Protein AF-A0AAP5J9I4-F1 (afdb_monomer_lite)

Foldseek 3Di:
DDCQWDDDPNDIDGPDPPPCPPVCPVVVVVVVVVVVVVVVVCCVPPVVVVVVCVVCVVVCVDPCNVCPLVDQVNWDQDPVQRWIAGPQQKIKGWDDWDWDDDPPDIDIDTDIDIDRRPDPDPPPDD

Radius of gyration: 34.11 Å; chains: 1; bounding box: 78×60×81 Å

Sequence (126 aa):
MTLDCLFIDGTKIEANANKYSFVWKKTTEKFSAKLQEQIQVYFQEEITPLLIKYAMFDKKQKRGYKQSAKNLANWHYNDKEDSYIHPDGWCYRFHHIKYQHRQTFNRKSRFTTLMNLNQPLKRDCI

Structure (mmCIF, N/CA/C/O backbone):
data_AF-A0AAP5J9I4-F1
#
_entry.id   AF-A0AAP5J9I4-F1
#
loop_
_atom_site.group_PDB
_atom_site.id
_atom_site.type_symbol
_atom_site.label_atom_id
_atom_site.label_alt_id
_atom_site.label_comp_id
_atom_site.label_asym_id
_atom_site.label_entity_id
_atom_site.label_seq_id
_atom_site.pdbx_PDB_ins_code
_atom_site.Cartn_x
_atom_site.Cartn_y
_atom_site.Cartn_z
_atom_site.occupancy
_atom_site.B_iso_or_equiv
_atom_site.auth_seq_id
_atom_site.auth_comp_id
_atom_site.auth_asym_id
_atom_site.auth_atom_id
_atom_site.pdbx_PDB_model_num
ATOM 1 N N . MET A 1 1 ? -20.547 27.381 46.791 1.00 41.38 1 MET A N 1
ATOM 2 C CA . MET A 1 1 ? -21.865 26.719 46.810 1.00 41.38 1 MET A CA 1
ATOM 3 C C . MET A 1 1 ? -21.731 25.410 46.051 1.00 41.38 1 MET A C 1
ATOM 5 O O . MET A 1 1 ? -21.627 25.451 44.832 1.00 41.38 1 MET A O 1
ATOM 9 N N . THR A 1 2 ? -21.610 24.283 46.751 1.00 51.22 2 THR A N 1
ATOM 10 C CA . THR A 1 2 ? -21.594 22.934 46.159 1.00 51.22 2 THR A CA 1
ATOM 11 C C . THR A 1 2 ? -22.994 22.334 46.293 1.00 51.22 2 THR A C 1
ATOM 13 O O . THR A 1 2 ? -23.623 22.447 47.343 1.00 51.22 2 THR A O 1
ATOM 16 N N . LEU A 1 3 ? -23.536 21.785 45.205 1.00 60.88 3 LEU A N 1
ATOM 17 C CA . LEU A 1 3 ? -24.843 21.122 45.192 1.00 60.88 3 LEU A CA 1
ATOM 18 C C . LEU A 1 3 ? -24.630 19.638 45.505 1.00 60.88 3 LEU A C 1
ATOM 20 O O . LEU A 1 3 ? -24.486 18.828 44.593 1.00 60.88 3 LEU A O 1
ATOM 24 N N . ASP A 1 4 ? -24.564 19.289 46.788 1.00 66.94 4 ASP A N 1
ATOM 25 C CA . ASP A 1 4 ? -24.157 17.938 47.192 1.00 66.94 4 ASP A CA 1
ATOM 26 C C . ASP A 1 4 ? -25.332 16.937 47.218 1.00 66.94 4 ASP A C 1
ATOM 28 O O . ASP A 1 4 ? -25.141 15.754 46.919 1.00 66.94 4 ASP A O 1
ATOM 32 N N . CYS A 1 5 ? -26.570 17.373 47.499 1.00 74.00 5 CYS A N 1
ATOM 33 C CA . CYS A 1 5 ? -27.770 16.533 47.355 1.00 74.00 5 CYS A CA 1
ATOM 34 C C . CYS A 1 5 ? -29.060 17.359 47.149 1.00 74.00 5 CYS A C 1
ATOM 36 O O . CYS A 1 5 ? -29.244 18.386 47.796 1.00 74.00 5 CYS A O 1
ATOM 38 N N . LEU A 1 6 ? -29.984 16.867 46.315 1.00 79.06 6 LEU A N 1
ATOM 39 C CA . LEU A 1 6 ? -31.348 17.378 46.103 1.00 79.06 6 LEU A CA 1
ATOM 40 C C . LEU A 1 6 ? -32.369 16.308 46.525 1.00 79.06 6 LEU A C 1
ATOM 42 O O . LEU A 1 6 ? -32.138 15.124 46.301 1.00 79.06 6 LEU A O 1
ATOM 46 N N . PHE A 1 7 ? -33.504 16.705 47.100 1.00 85.69 7 PHE A N 1
ATOM 47 C CA . PHE A 1 7 ? -34.606 15.791 47.418 1.00 85.69 7 PHE A CA 1
ATOM 48 C C . PHE A 1 7 ? -35.851 16.153 46.606 1.00 85.69 7 PHE A C 1
ATOM 50 O O . PHE A 1 7 ? -36.275 17.306 46.621 1.00 85.69 7 PHE A O 1
ATOM 57 N N . ILE A 1 8 ? -36.433 15.169 45.916 1.00 84.62 8 ILE A N 1
ATOM 58 C CA . ILE A 1 8 ? -37.700 15.291 45.178 1.00 84.62 8 ILE A CA 1
ATOM 59 C C . ILE A 1 8 ? -38.586 14.123 45.612 1.00 84.62 8 ILE A C 1
ATOM 61 O O . ILE A 1 8 ? -38.155 12.975 45.526 1.00 84.62 8 ILE A O 1
ATOM 65 N N . ASP A 1 9 ? -39.783 14.408 46.126 1.00 83.88 9 ASP A N 1
ATOM 66 C CA . ASP A 1 9 ? -40.788 13.405 46.524 1.00 83.88 9 ASP A CA 1
ATOM 67 C C . ASP A 1 9 ? -40.253 12.298 47.456 1.00 83.88 9 ASP A C 1
ATOM 69 O O . ASP A 1 9 ? -40.558 11.117 47.311 1.00 83.88 9 ASP A O 1
ATOM 73 N N . GLY A 1 10 ? -39.381 12.665 48.402 1.00 86.88 10 GLY A N 1
ATOM 74 C CA . GLY A 1 10 ? -38.733 11.720 49.326 1.00 86.88 10 GLY A CA 1
ATOM 75 C C . GLY A 1 10 ? -37.555 10.936 48.730 1.00 86.88 10 GLY A C 1
ATOM 76 O O . GLY A 1 10 ? -36.880 10.199 49.448 1.00 86.88 10 GLY A O 1
ATOM 77 N N . THR A 1 11 ? -37.244 11.131 47.448 1.00 82.31 11 THR A N 1
ATOM 78 C CA . THR A 1 11 ? -36.096 10.522 46.767 1.00 82.31 11 THR A CA 1
ATOM 79 C C . THR A 1 11 ? -34.871 11.430 46.864 1.00 82.31 11 THR A C 1
ATOM 81 O O . THR A 1 11 ? -34.903 12.582 46.431 1.00 82.31 11 THR A O 1
ATOM 84 N N . LYS A 1 12 ? -33.766 10.907 47.416 1.00 86.62 12 LYS A N 1
ATOM 85 C CA . LYS A 1 12 ? -32.475 11.608 47.510 1.00 86.62 12 LYS A CA 1
ATOM 86 C C . LYS A 1 12 ? -31.682 11.460 46.210 1.00 86.62 12 LYS A C 1
ATOM 88 O O . LYS A 1 12 ? -31.254 10.360 45.866 1.00 86.62 12 LYS A O 1
ATOM 93 N N . ILE A 1 13 ? -31.423 12.570 45.530 1.00 78.62 13 ILE A N 1
ATOM 94 C CA . ILE A 1 13 ? -30.552 12.662 44.358 1.00 78.62 13 ILE A CA 1
ATOM 95 C C . ILE A 1 13 ? -29.216 13.257 44.803 1.00 78.62 13 ILE A C 1
ATOM 97 O O . ILE A 1 13 ? -29.144 14.402 45.240 1.00 78.62 13 ILE A O 1
ATOM 101 N N . GLU A 1 14 ? -28.147 12.474 44.705 1.00 79.25 14 GLU A N 1
ATOM 102 C CA . GLU A 1 14 ? -26.784 12.897 45.042 1.00 79.25 14 GLU A CA 1
ATOM 103 C C . GLU A 1 14 ? -25.915 12.963 43.781 1.00 79.25 14 GLU A C 1
ATOM 105 O O . GLU A 1 14 ? -25.939 12.055 42.945 1.00 79.25 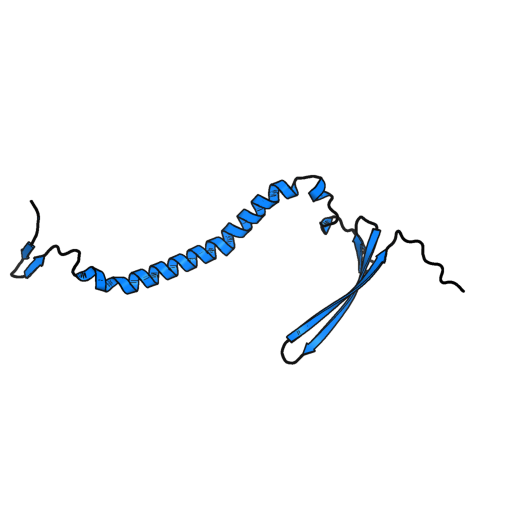14 GLU A O 1
ATOM 110 N N . ALA A 1 15 ? -25.126 14.030 43.644 1.00 73.12 15 ALA A N 1
ATOM 111 C CA . ALA A 1 15 ? -24.208 14.216 42.524 1.00 73.12 15 ALA A CA 1
ATOM 112 C C . ALA A 1 15 ? -22.898 13.444 42.767 1.00 73.12 15 ALA A C 1
ATOM 114 O O . ALA A 1 15 ? -21.832 14.022 42.956 1.00 73.12 15 ALA A O 1
ATOM 115 N N . ASN A 1 16 ? -22.970 12.110 42.789 1.00 71.44 16 ASN A N 1
ATOM 116 C CA . ASN A 1 16 ? -21.791 11.258 42.945 1.00 71.44 16 ASN A CA 1
ATOM 117 C C . ASN A 1 16 ? -21.305 10.740 41.581 1.00 71.44 16 ASN A C 1
ATOM 119 O O . ASN A 1 16 ? -21.731 9.683 41.111 1.00 71.44 16 ASN A O 1
ATOM 123 N N . ALA A 1 17 ? -20.365 11.468 40.968 1.00 65.31 17 ALA A N 1
ATOM 124 C CA . ALA A 1 17 ? -19.741 11.105 39.689 1.00 65.31 17 ALA A CA 1
ATOM 125 C C . ALA A 1 17 ? -18.991 9.755 39.725 1.00 65.31 17 ALA A C 1
ATOM 127 O O . ALA A 1 17 ? -18.768 9.133 38.687 1.00 65.31 17 ALA A O 1
ATOM 128 N N . ASN A 1 18 ? -18.648 9.261 40.919 1.00 70.12 18 ASN A N 1
ATOM 129 C CA . ASN A 1 18 ? -17.920 8.009 41.108 1.00 70.12 18 ASN A CA 1
ATOM 130 C C . ASN A 1 18 ? -18.845 6.788 41.286 1.00 70.12 18 ASN A C 1
ATOM 132 O O . ASN A 1 18 ? -18.366 5.660 41.194 1.00 70.12 18 ASN A O 1
ATOM 136 N N . LYS A 1 19 ? -20.158 6.979 41.501 1.00 66.94 19 LYS A N 1
ATOM 137 C CA . LYS A 1 19 ? -21.111 5.913 41.884 1.00 66.94 19 LYS A CA 1
ATOM 138 C C . LYS A 1 19 ? -21.377 4.869 40.792 1.00 66.94 19 LYS A C 1
ATOM 140 O O . LYS A 1 19 ? -21.695 3.729 41.111 1.00 66.94 19 LYS A O 1
ATOM 145 N N . TYR A 1 20 ? -21.205 5.227 39.517 1.00 63.94 20 TYR A N 1
ATOM 146 C CA . TYR A 1 20 ? -21.457 4.328 38.376 1.00 63.94 20 TYR A CA 1
ATOM 147 C C . TYR A 1 20 ? -20.284 4.215 37.389 1.00 63.94 20 TYR A C 1
ATOM 149 O O . TYR A 1 20 ? -20.429 3.601 36.331 1.00 63.94 20 TYR A O 1
ATOM 157 N N . SER A 1 21 ? -19.106 4.748 37.730 1.00 60.06 21 SER A N 1
ATOM 158 C CA . SER A 1 21 ? -17.905 4.720 36.872 1.00 60.06 21 SER A CA 1
ATOM 159 C C . SER A 1 21 ? -17.478 3.295 36.477 1.00 60.06 21 SER A C 1
ATOM 161 O O . SER A 1 21 ? -16.937 3.072 35.395 1.00 60.06 21 SER A O 1
ATOM 163 N N . 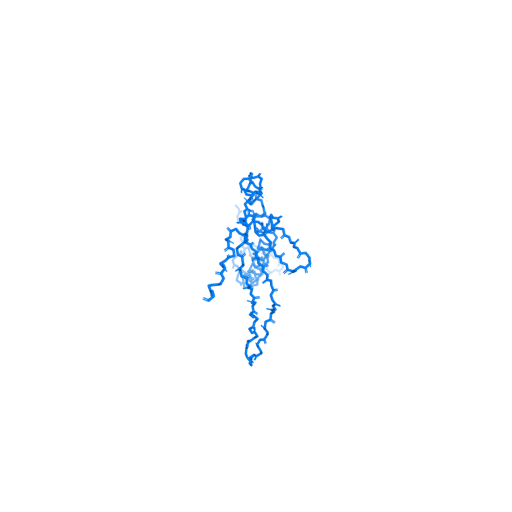PHE A 1 22 ? -17.781 2.305 37.322 1.00 62.00 22 PHE A N 1
ATOM 164 C CA . PHE A 1 22 ? -17.449 0.898 37.098 1.00 62.00 22 PHE A CA 1
ATOM 165 C C . PHE A 1 22 ? -18.427 0.161 36.166 1.00 62.00 22 PHE A C 1
ATOM 167 O O . PHE A 1 22 ? -18.047 -0.832 35.546 1.00 62.00 22 PHE A O 1
ATOM 174 N N . VAL A 1 23 ? -19.667 0.646 36.029 1.00 69.75 23 VAL A N 1
ATOM 175 C CA . VAL A 1 23 ? -20.734 -0.068 35.302 1.00 69.75 23 VAL A CA 1
ATOM 176 C C . VAL A 1 23 ? -20.451 -0.114 33.796 1.00 69.75 23 VAL A C 1
ATOM 178 O O . VAL A 1 23 ? -20.693 -1.133 33.155 1.00 69.75 23 VAL A O 1
ATOM 181 N N . TRP A 1 24 ? -19.846 0.941 33.242 1.00 70.31 24 TRP A N 1
ATOM 182 C CA . TRP A 1 24 ? -19.578 1.063 31.801 1.00 70.31 24 TRP A CA 1
ATOM 183 C C . TRP A 1 24 ? -18.124 0.802 31.409 1.00 70.31 24 TRP A C 1
ATOM 185 O O . TRP A 1 24 ? -17.807 0.732 30.224 1.00 70.31 24 TRP A O 1
ATOM 195 N N . LYS A 1 25 ? -17.224 0.620 32.381 1.00 82.25 25 LYS A N 1
ATOM 196 C CA . LYS A 1 25 ? -15.780 0.509 32.132 1.00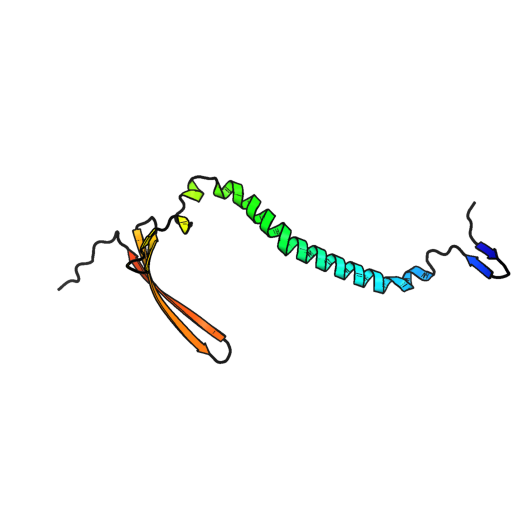 82.25 25 LYS A CA 1
ATOM 197 C C . LYS A 1 25 ? -15.446 -0.590 31.118 1.00 82.25 25 LYS A C 1
ATOM 199 O O . LYS A 1 25 ? -14.805 -0.323 30.107 1.00 82.25 25 LYS A O 1
ATOM 204 N N . LYS A 1 26 ? -15.971 -1.802 31.331 1.00 84.62 26 LYS A N 1
ATOM 205 C CA . LYS A 1 26 ? -15.713 -2.955 30.450 1.00 84.62 26 LYS A CA 1
ATOM 206 C C . LYS A 1 26 ? -16.246 -2.754 29.032 1.00 84.62 26 LYS A C 1
ATOM 208 O O . LYS A 1 26 ? -15.627 -3.205 28.074 1.00 84.62 26 LYS A O 1
ATOM 213 N N . THR A 1 27 ? -17.416 -2.138 28.883 1.00 84.38 27 THR A N 1
ATOM 214 C CA . THR A 1 27 ? -18.006 -1.878 27.562 1.00 84.38 27 THR A CA 1
ATOM 215 C C . THR A 1 27 ? -17.234 -0.795 26.819 1.00 84.38 27 THR A C 1
ATOM 217 O O . THR A 1 27 ? -16.956 -0.962 25.633 1.00 84.38 27 THR A O 1
ATOM 220 N N . THR A 1 28 ? -16.813 0.260 27.520 1.00 86.31 28 THR A N 1
ATOM 221 C CA . THR A 1 28 ? -16.007 1.346 26.953 1.00 86.31 28 THR A CA 1
ATOM 222 C C . THR A 1 28 ? -14.630 0.853 26.515 1.00 86.31 28 THR A C 1
ATOM 224 O O . THR A 1 28 ? -14.208 1.167 25.409 1.00 86.31 28 THR A O 1
ATOM 227 N N . GLU A 1 29 ? -13.964 0.021 27.322 1.00 89.81 29 GLU A N 1
ATOM 228 C CA . GLU A 1 29 ? -12.666 -0.587 26.983 1.00 89.81 29 GLU A CA 1
ATOM 229 C C . GLU A 1 29 ? -12.748 -1.502 25.753 1.00 89.81 29 GLU A C 1
ATOM 231 O O . GLU A 1 29 ? -11.883 -1.467 24.882 1.00 89.81 29 GLU A O 1
ATOM 236 N N . LYS A 1 30 ? -13.809 -2.309 25.638 1.00 89.25 30 LYS A N 1
ATOM 237 C CA . LYS A 1 30 ? -14.017 -3.161 24.457 1.00 89.25 30 LYS A CA 1
ATOM 238 C C . LYS A 1 30 ? -14.228 -2.335 23.192 1.00 89.25 30 LYS A C 1
ATOM 240 O O . LYS A 1 30 ? -13.683 -2.667 22.141 1.00 89.25 30 LYS A O 1
ATOM 245 N N . PHE A 1 31 ? -15.036 -1.282 23.283 1.00 92.12 31 PHE A N 1
ATOM 246 C CA . PHE A 1 31 ? -15.311 -0.421 22.140 1.00 92.12 31 PHE A CA 1
ATOM 247 C C . PHE A 1 31 ? -14.074 0.385 21.730 1.00 92.12 31 PHE A C 1
ATOM 249 O O . PHE A 1 31 ? -13.781 0.475 20.540 1.00 92.12 31 PHE A O 1
ATOM 256 N N . SER A 1 32 ? -13.310 0.908 22.694 1.00 92.81 32 SER A N 1
ATOM 257 C CA . SER A 1 32 ? -12.071 1.632 22.405 1.00 92.81 32 SER A CA 1
ATOM 258 C C . SER A 1 32 ? -11.016 0.731 21.765 1.00 92.81 32 SER A C 1
ATOM 260 O O . SER A 1 32 ? -10.399 1.144 20.787 1.00 92.81 32 SER A O 1
ATOM 262 N N . ALA A 1 33 ? -10.854 -0.508 22.242 1.00 94.94 33 ALA A N 1
ATOM 263 C CA . ALA A 1 33 ? -9.940 -1.477 21.639 1.00 94.94 33 ALA A CA 1
ATOM 264 C C . ALA A 1 33 ? -10.328 -1.793 20.186 1.00 94.94 33 ALA A C 1
ATOM 266 O O . ALA A 1 33 ? -9.483 -1.743 19.295 1.00 94.94 33 ALA A O 1
ATOM 267 N N . LYS A 1 34 ? -11.621 -2.032 19.929 1.00 95.38 34 LYS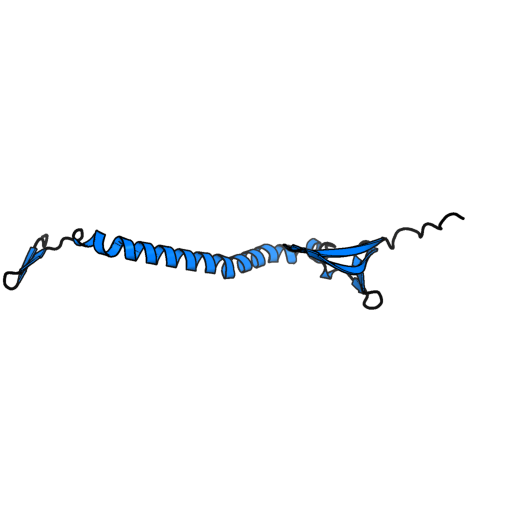 A N 1
ATOM 268 C CA . LYS A 1 34 ? -12.128 -2.268 18.571 1.00 95.38 34 LYS A CA 1
ATOM 269 C C . LYS A 1 34 ? -11.892 -1.065 17.654 1.00 95.38 34 LYS A C 1
ATOM 271 O O . LYS A 1 34 ? -11.498 -1.234 16.506 1.00 95.38 34 LYS A O 1
ATOM 276 N N . LEU A 1 35 ? -12.100 0.149 18.162 1.00 95.12 35 LEU A N 1
ATOM 277 C CA . LEU A 1 35 ? -11.841 1.370 17.405 1.00 95.12 35 LEU A CA 1
ATOM 278 C C . LEU A 1 35 ? -10.350 1.517 17.066 1.00 95.12 35 LEU A C 1
ATOM 280 O O . LEU A 1 35 ? -10.012 1.859 15.936 1.00 95.12 35 LEU A O 1
ATOM 284 N N . GLN A 1 36 ? -9.458 1.232 18.019 1.00 95.88 36 GLN A N 1
ATOM 285 C CA . GLN A 1 36 ? -8.011 1.267 17.787 1.00 95.88 36 GLN A CA 1
ATOM 286 C C . GLN A 1 36 ? -7.572 0.260 16.724 1.00 95.88 36 GLN A C 1
ATOM 288 O O . GLN A 1 36 ? -6.773 0.612 15.861 1.00 95.88 36 GLN A O 1
ATOM 293 N N . GLU A 1 37 ? -8.125 -0.951 16.745 1.00 96.50 37 GLU A N 1
ATOM 294 C CA . GLU A 1 37 ? -7.860 -1.965 15.725 1.00 96.50 37 GLU A CA 1
ATOM 295 C C . GLU A 1 37 ? -8.290 -1.482 14.332 1.00 96.50 37 GLU A C 1
ATOM 297 O O . GLU A 1 37 ? -7.504 -1.538 13.389 1.00 96.50 37 GLU A O 1
ATOM 302 N N . GLN A 1 38 ? -9.496 -0.918 14.204 1.00 95.81 38 GLN A N 1
ATOM 303 C CA . GLN A 1 38 ? -9.971 -0.372 12.928 1.00 95.81 38 GLN A CA 1
ATOM 304 C C . GLN A 1 38 ? -9.087 0.768 12.414 1.00 95.81 38 GLN A C 1
ATOM 306 O O . GLN A 1 38 ? -8.768 0.813 11.226 1.00 95.81 38 GLN A O 1
ATOM 311 N N . ILE A 1 39 ? -8.663 1.670 13.303 1.00 96.31 39 ILE A N 1
ATOM 312 C CA . ILE A 1 39 ? -7.730 2.746 12.957 1.00 96.31 39 ILE A CA 1
ATOM 313 C C . ILE A 1 39 ? -6.408 2.147 12.471 1.00 96.31 39 ILE A C 1
ATOM 315 O O . ILE A 1 39 ? -5.895 2.560 11.436 1.00 96.31 39 ILE A O 1
ATOM 319 N N . GLN A 1 40 ? -5.862 1.158 13.178 1.00 96.00 40 GLN A N 1
ATOM 320 C CA . GLN A 1 40 ? -4.595 0.533 12.813 1.00 96.00 40 GLN A CA 1
ATOM 321 C C . GLN A 1 40 ? -4.655 -0.132 11.432 1.00 96.00 40 GLN A C 1
ATOM 323 O O . GLN A 1 40 ? -3.755 0.087 10.619 1.00 96.00 40 GLN A O 1
ATOM 328 N N . VAL A 1 41 ? -5.729 -0.877 11.152 1.00 96.25 41 VAL A N 1
ATOM 329 C CA . VAL A 1 41 ? -5.970 -1.492 9.840 1.00 96.25 41 VAL A CA 1
ATOM 330 C C . VAL A 1 41 ? -6.045 -0.421 8.754 1.00 96.25 41 VAL A C 1
ATOM 332 O O . VAL A 1 41 ? -5.306 -0.500 7.778 1.00 96.25 41 VAL A O 1
ATOM 335 N N . TYR A 1 42 ? -6.840 0.633 8.957 1.00 95.38 42 TYR A N 1
ATOM 336 C CA . TYR A 1 42 ? -6.954 1.739 8.003 1.00 95.38 42 TYR A CA 1
ATOM 337 C C . TYR A 1 42 ? -5.604 2.419 7.724 1.00 95.38 42 TYR A C 1
ATOM 339 O O . TYR A 1 42 ? -5.239 2.669 6.573 1.00 95.38 42 TYR A O 1
ATOM 347 N N . PHE A 1 43 ? -4.810 2.681 8.768 1.00 95.19 43 PHE A N 1
ATOM 348 C CA . PHE A 1 43 ? -3.470 3.242 8.606 1.00 95.19 43 PHE A CA 1
ATOM 349 C C . PHE A 1 43 ? -2.576 2.325 7.765 1.00 95.19 43 PHE A C 1
ATOM 351 O O . PHE A 1 43 ? -1.879 2.813 6.873 1.00 95.19 43 PHE A O 1
ATOM 358 N N . GLN A 1 44 ? -2.597 1.015 8.017 1.00 94.19 44 GLN A N 1
ATOM 359 C CA . GLN A 1 44 ? -1.814 0.045 7.256 1.00 94.19 44 GLN A CA 1
ATOM 360 C C . GLN A 1 44 ? -2.274 -0.080 5.804 1.00 94.19 44 GLN A C 1
ATOM 362 O O . GLN A 1 44 ? -1.427 -0.045 4.915 1.00 94.19 44 GLN A O 1
ATOM 367 N N . GLU A 1 45 ? -3.571 -0.186 5.547 1.00 93.69 45 GLU A N 1
ATOM 368 C CA . GLU A 1 45 ? -4.095 -0.451 4.206 1.00 93.69 45 GLU A CA 1
ATOM 369 C C . GLU A 1 45 ? -4.100 0.782 3.304 1.00 93.69 45 GLU A C 1
ATOM 371 O O . GLU A 1 45 ? -3.817 0.660 2.114 1.00 93.69 45 GLU A O 1
ATOM 376 N N . GLU A 1 46 ? -4.360 1.973 3.847 1.00 92.94 46 GLU A N 1
ATOM 377 C CA . GLU A 1 46 ? -4.524 3.179 3.032 1.00 92.94 46 GLU A CA 1
ATOM 378 C C . GLU A 1 46 ? -3.365 4.167 3.183 1.00 92.94 46 GLU A C 1
ATOM 380 O O . GLU A 1 46 ? -2.822 4.657 2.190 1.00 92.94 46 GLU A O 1
ATOM 385 N N . ILE A 1 47 ? -2.923 4.446 4.412 1.00 93.06 47 ILE A N 1
ATOM 386 C CA . ILE A 1 47 ? -1.929 5.503 4.657 1.00 93.06 47 ILE A CA 1
ATOM 387 C C . ILE A 1 47 ? -0.505 5.020 4.356 1.00 93.06 47 ILE A C 1
ATOM 389 O O . ILE A 1 47 ? 0.254 5.734 3.691 1.00 93.06 47 ILE A O 1
ATOM 393 N N . THR A 1 48 ? -0.116 3.816 4.791 1.00 93.38 48 THR A N 1
ATOM 394 C CA . THR A 1 48 ? 1.249 3.316 4.539 1.00 93.38 48 THR A CA 1
ATOM 395 C C . THR A 1 48 ? 1.613 3.179 3.054 1.00 93.38 48 THR A C 1
ATOM 397 O O . THR A 1 48 ? 2.712 3.625 2.702 1.00 93.38 48 THR A O 1
ATOM 400 N N . PRO A 1 49 ? 0.764 2.654 2.139 1.00 93.25 49 PRO A N 1
ATOM 401 C CA . PRO A 1 49 ? 1.141 2.577 0.729 1.00 93.25 49 PRO A CA 1
ATOM 402 C C . PRO A 1 49 ? 1.279 3.960 0.095 1.00 93.25 49 PRO A C 1
ATOM 404 O O . PRO A 1 49 ? 2.163 4.157 -0.744 1.00 93.25 49 PRO A O 1
ATOM 407 N N . LEU A 1 50 ? 0.467 4.936 0.514 1.00 93.06 50 LEU A N 1
ATOM 408 C CA . LEU A 1 50 ? 0.622 6.322 0.084 1.00 93.06 50 LEU A CA 1
ATOM 409 C C . LEU A 1 50 ? 1.960 6.887 0.566 1.00 93.06 50 LEU A C 1
ATOM 411 O O . LEU A 1 50 ? 2.710 7.422 -0.249 1.00 93.06 50 LEU A O 1
ATOM 415 N N . LEU A 1 51 ? 2.315 6.700 1.839 1.00 91.88 51 LEU A N 1
ATOM 416 C CA . LEU A 1 51 ? 3.588 7.169 2.390 1.00 91.88 51 LEU A CA 1
ATOM 417 C C . LEU A 1 51 ? 4.790 6.552 1.661 1.00 91.88 51 LEU A C 1
ATOM 419 O O . LEU A 1 51 ? 5.707 7.273 1.269 1.00 91.88 51 LEU A O 1
ATOM 423 N N . ILE A 1 52 ? 4.769 5.238 1.412 1.00 91.38 52 ILE A N 1
ATOM 424 C CA . ILE A 1 52 ? 5.817 4.540 0.652 1.00 91.38 52 ILE A CA 1
ATOM 425 C C . ILE A 1 52 ? 5.890 5.081 -0.780 1.00 91.38 52 ILE A C 1
ATOM 427 O O . ILE A 1 52 ? 6.984 5.328 -1.293 1.00 91.38 52 ILE A O 1
ATOM 431 N N . LYS A 1 53 ? 4.742 5.295 -1.438 1.00 90.31 53 LYS A N 1
ATOM 432 C CA . LYS A 1 53 ? 4.677 5.865 -2.790 1.00 90.31 53 LYS A CA 1
ATOM 433 C C . LYS A 1 53 ? 5.291 7.264 -2.831 1.00 90.31 53 LYS A C 1
ATOM 435 O O . LYS A 1 53 ? 6.099 7.515 -3.726 1.00 90.31 53 LYS A O 1
ATOM 440 N N . TYR A 1 54 ? 4.943 8.132 -1.882 1.00 90.06 54 TYR A N 1
ATOM 441 C CA . TYR A 1 54 ? 5.488 9.486 -1.777 1.00 90.06 54 TYR A CA 1
ATOM 442 C C . TYR A 1 54 ? 6.988 9.468 -1.467 1.00 90.06 54 TYR A C 1
ATOM 444 O O . TYR A 1 54 ? 7.756 10.079 -2.202 1.00 90.06 54 TYR A O 1
ATOM 452 N N . ALA A 1 55 ? 7.445 8.684 -0.489 1.00 92.25 55 ALA A N 1
ATOM 453 C CA . ALA A 1 55 ? 8.872 8.547 -0.182 1.00 92.25 55 ALA A CA 1
ATOM 454 C C . ALA A 1 55 ? 9.691 8.019 -1.382 1.00 92.25 55 ALA A C 1
ATOM 456 O O . ALA A 1 55 ? 10.844 8.398 -1.593 1.00 92.25 55 ALA A O 1
ATOM 457 N N . MET A 1 56 ? 9.095 7.156 -2.210 1.00 88.69 56 MET A N 1
ATOM 458 C CA . MET A 1 56 ? 9.714 6.635 -3.432 1.00 88.69 56 MET A CA 1
ATOM 459 C C . MET A 1 56 ? 9.619 7.589 -4.633 1.00 88.69 56 MET A C 1
ATOM 461 O O . MET A 1 56 ? 10.314 7.358 -5.626 1.00 88.69 56 MET A O 1
ATOM 465 N N . PHE A 1 57 ? 8.783 8.629 -4.587 1.00 91.38 57 PHE A N 1
ATOM 466 C CA . PHE A 1 57 ? 8.532 9.533 -5.713 1.00 91.38 57 PHE A CA 1
ATOM 467 C C . PHE A 1 57 ? 9.804 10.270 -6.142 1.00 91.38 57 PHE A C 1
ATOM 469 O O . PHE A 1 57 ? 10.216 10.160 -7.300 1.00 91.38 57 PHE A O 1
ATOM 476 N N . ASP A 1 58 ? 10.496 10.912 -5.201 1.00 88.81 58 ASP A N 1
ATOM 477 C CA . ASP A 1 58 ? 11.732 11.650 -5.488 1.00 88.81 58 ASP A CA 1
ATOM 478 C C . ASP A 1 58 ? 12.831 10.725 -6.014 1.00 88.81 58 ASP A C 1
ATOM 480 O O . ASP A 1 58 ? 13.562 11.049 -6.954 1.00 88.81 58 ASP A O 1
ATOM 484 N N . LYS A 1 59 ? 12.919 9.512 -5.452 1.00 87.31 59 LYS A N 1
ATOM 485 C CA . LYS A 1 59 ? 13.865 8.487 -5.903 1.00 87.31 59 LYS A CA 1
ATOM 486 C C . LYS A 1 59 ? 13.598 8.082 -7.351 1.00 87.31 59 LYS A C 1
ATOM 488 O O . LYS A 1 59 ? 14.553 7.947 -8.114 1.00 87.31 59 LYS A O 1
ATOM 493 N N . LYS A 1 60 ? 12.326 7.938 -7.739 1.00 86.38 60 LYS A N 1
ATOM 494 C CA . LYS A 1 60 ? 11.912 7.595 -9.108 1.00 86.38 60 LYS A CA 1
ATOM 495 C C . LYS A 1 60 ? 12.254 8.681 -10.127 1.00 86.38 60 LYS A C 1
ATOM 497 O O . LYS A 1 60 ? 12.475 8.354 -11.292 1.00 86.38 60 LYS A O 1
ATOM 502 N N . GLN A 1 61 ? 12.331 9.950 -9.718 1.00 86.81 61 GLN A N 1
ATOM 503 C CA . GLN A 1 61 ? 12.664 11.045 -10.633 1.00 86.81 61 GLN A CA 1
ATOM 504 C C . GLN A 1 61 ? 14.141 11.075 -11.039 1.00 86.81 61 GLN A C 1
ATOM 506 O O . GLN A 1 61 ? 14.459 11.491 -12.156 1.00 86.81 61 GLN A O 1
ATOM 511 N N . LYS A 1 62 ? 15.041 10.592 -10.175 1.00 91.81 62 LYS A N 1
ATOM 512 C CA . LYS A 1 62 ? 16.488 10.605 -10.426 1.00 91.81 62 LYS A CA 1
ATOM 513 C C . LYS A 1 62 ? 16.843 9.786 -11.673 1.00 91.81 62 LYS A C 1
ATOM 515 O O . LYS A 1 62 ? 16.460 8.622 -11.792 1.00 91.81 62 LYS A O 1
ATOM 520 N N . ARG A 1 63 ? 17.658 10.362 -12.569 1.00 88.38 63 ARG A N 1
ATOM 521 C CA . ARG A 1 63 ? 18.117 9.713 -13.817 1.00 88.38 63 ARG A CA 1
ATOM 522 C C . ARG A 1 63 ? 18.724 8.329 -13.571 1.00 88.38 63 ARG A C 1
ATOM 524 O O . ARG A 1 63 ? 18.380 7.386 -14.274 1.00 88.38 63 ARG A O 1
ATOM 531 N N . GLY A 1 64 ? 19.573 8.205 -12.549 1.00 87.44 64 GLY A N 1
ATOM 532 C CA . GLY A 1 64 ? 20.208 6.934 -12.195 1.00 87.44 64 GLY A CA 1
ATOM 533 C C . GLY A 1 64 ? 19.210 5.850 -11.781 1.00 87.44 64 GLY A C 1
ATOM 534 O O . GLY A 1 64 ? 19.426 4.685 -12.091 1.00 87.44 64 GLY A O 1
ATOM 535 N N . TYR A 1 65 ? 18.089 6.221 -11.147 1.00 88.25 65 TYR A N 1
ATOM 536 C CA . TYR A 1 65 ? 17.007 5.272 -10.897 1.00 88.25 65 TYR A CA 1
ATOM 537 C C . TYR A 1 65 ? 16.325 4.901 -12.208 1.00 88.25 65 TYR A C 1
ATOM 539 O O . TYR A 1 65 ? 16.237 3.718 -12.495 1.00 88.25 65 TYR A O 1
ATOM 547 N N . LYS A 1 66 ? 15.909 5.879 -13.028 1.00 87.50 66 LYS A N 1
ATOM 548 C CA . LYS A 1 66 ? 15.207 5.635 -14.304 1.00 87.50 66 LYS A CA 1
ATOM 549 C C . LYS A 1 66 ? 15.980 4.704 -15.236 1.00 87.50 66 LYS A C 1
ATOM 551 O O . LYS A 1 66 ? 15.376 3.807 -15.799 1.00 87.50 66 LYS A O 1
ATOM 556 N N . GLN A 1 67 ? 17.297 4.868 -15.338 1.00 87.50 67 GLN A N 1
ATOM 557 C CA . GLN A 1 67 ? 18.173 4.073 -16.212 1.00 87.50 67 GLN A CA 1
ATOM 558 C C . GLN A 1 67 ? 18.741 2.818 -15.527 1.00 87.50 67 GLN A C 1
ATOM 560 O O . GLN A 1 67 ? 19.527 2.089 -16.122 1.00 87.50 67 GLN A O 1
ATOM 565 N N . SER A 1 68 ? 18.371 2.553 -14.270 1.00 89.31 68 SER A N 1
ATOM 566 C CA . SER A 1 68 ? 18.909 1.414 -13.532 1.00 89.31 68 SER A CA 1
ATOM 567 C C . SER A 1 68 ? 18.471 0.096 -14.158 1.00 89.31 68 SER A C 1
ATOM 569 O O . SER A 1 68 ? 17.281 -0.132 -14.373 1.00 89.31 68 SER A O 1
ATOM 571 N N . ALA A 1 69 ? 19.411 -0.825 -14.339 1.00 85.88 69 ALA A N 1
ATOM 572 C CA . ALA A 1 69 ? 19.105 -2.173 -14.799 1.00 85.88 69 ALA A CA 1
ATOM 573 C C . ALA A 1 69 ? 18.277 -2.995 -13.787 1.00 85.88 69 ALA A C 1
ATOM 575 O O . ALA A 1 69 ? 17.710 -4.021 -14.132 1.00 85.88 69 ALA A O 1
ATOM 576 N N . LYS A 1 70 ? 18.115 -2.513 -12.545 1.00 84.44 70 LYS A N 1
ATOM 577 C CA . LYS A 1 70 ? 17.190 -3.104 -11.561 1.00 84.44 70 LYS A CA 1
ATOM 578 C C . LYS A 1 70 ? 15.714 -2.878 -11.910 1.00 84.44 70 LYS A C 1
ATOM 580 O O . LYS A 1 70 ? 14.851 -3.536 -11.334 1.00 84.44 70 LYS A O 1
ATOM 585 N N . ASN A 1 71 ? 15.409 -1.948 -12.814 1.00 86.81 71 ASN A N 1
ATOM 586 C CA . ASN A 1 71 ? 14.042 -1.705 -13.253 1.00 86.81 71 ASN A CA 1
ATOM 587 C C . ASN A 1 71 ? 13.704 -2.614 -14.429 1.00 86.81 71 ASN A C 1
ATOM 589 O O . ASN A 1 71 ? 14.291 -2.481 -15.500 1.00 86.81 71 ASN A O 1
ATOM 593 N N . LEU A 1 72 ? 12.689 -3.459 -14.256 1.00 85.88 72 LEU A N 1
ATOM 594 C CA . LEU A 1 72 ? 12.215 -4.374 -15.295 1.00 85.88 72 LEU A CA 1
ATOM 595 C C . LEU A 1 72 ? 11.765 -3.651 -16.576 1.00 85.88 72 LEU A C 1
ATOM 597 O O . LEU A 1 72 ? 11.927 -4.181 -17.663 1.00 85.88 72 LEU A O 1
ATOM 601 N N . ALA A 1 73 ? 11.260 -2.418 -16.463 1.00 87.12 73 ALA A N 1
ATOM 602 C CA . ALA A 1 73 ? 10.869 -1.603 -17.618 1.00 87.12 73 ALA A CA 1
ATOM 603 C C . ALA A 1 73 ? 12.037 -1.275 -18.570 1.00 87.12 73 ALA A C 1
ATOM 605 O O . ALA A 1 73 ? 11.802 -0.913 -19.716 1.00 87.12 73 ALA A O 1
ATOM 606 N N . ASN A 1 74 ? 13.282 -1.402 -18.102 1.00 88.88 74 ASN A N 1
ATOM 607 C CA . ASN A 1 74 ? 14.474 -1.203 -18.926 1.00 88.88 74 ASN A CA 1
ATOM 608 C C . ASN A 1 74 ? 14.935 -2.490 -19.621 1.00 88.88 74 ASN A C 1
ATOM 610 O O . ASN A 1 74 ? 15.955 -2.476 -20.303 1.00 88.88 74 ASN A O 1
ATOM 614 N N . TRP A 1 75 ? 14.239 -3.607 -19.410 1.00 90.19 75 TRP A N 1
ATOM 615 C CA . TRP A 1 75 ? 14.579 -4.885 -20.015 1.00 90.19 75 TRP A CA 1
ATOM 616 C C . TRP A 1 75 ? 13.787 -5.032 -21.303 1.00 90.19 75 TRP A C 1
ATOM 618 O O . TRP A 1 75 ? 12.591 -4.739 -21.349 1.00 90.19 75 TRP A O 1
ATOM 628 N N . HIS A 1 76 ? 14.453 -5.498 -22.352 1.00 89.25 76 HIS A N 1
ATOM 629 C CA . HIS A 1 76 ? 13.797 -5.743 -23.625 1.00 89.25 76 HIS A CA 1
ATOM 630 C C . HIS A 1 76 ? 13.232 -7.160 -23.632 1.00 89.25 76 HIS A C 1
ATOM 632 O O . HIS A 1 76 ? 13.971 -8.119 -23.422 1.00 89.25 76 HIS A O 1
ATOM 638 N N . TYR A 1 77 ? 11.928 -7.296 -23.845 1.00 88.75 77 TYR A N 1
ATOM 639 C CA . TYR A 1 77 ? 11.298 -8.598 -24.020 1.00 88.75 77 TYR A CA 1
ATOM 640 C C . TYR A 1 77 ? 11.249 -8.943 -25.507 1.00 88.75 77 TYR A C 1
ATOM 642 O O . TYR A 1 77 ? 10.863 -8.113 -26.328 1.00 88.75 77 TYR A O 1
ATOM 650 N N . ASN A 1 78 ? 11.665 -10.159 -25.841 1.00 86.69 78 ASN A N 1
ATOM 651 C CA . ASN A 1 78 ? 11.593 -10.705 -27.184 1.00 86.69 78 ASN A CA 1
ATOM 652 C C . ASN A 1 78 ? 10.509 -11.783 -27.228 1.00 86.69 78 ASN A C 1
ATOM 654 O O . ASN A 1 78 ? 10.716 -12.898 -26.741 1.00 86.69 78 ASN A O 1
ATOM 658 N N . ASP A 1 79 ? 9.391 -11.447 -27.868 1.00 83.31 79 ASP A N 1
ATOM 659 C CA . ASP A 1 79 ? 8.218 -12.313 -28.006 1.00 83.31 79 ASP A CA 1
ATOM 660 C C . ASP A 1 79 ? 8.534 -13.633 -28.721 1.00 83.31 79 ASP A C 1
ATOM 662 O O . ASP A 1 79 ? 7.933 -14.661 -28.421 1.00 83.31 79 ASP A O 1
ATOM 666 N N . LYS A 1 80 ? 9.480 -13.625 -29.672 1.00 83.56 80 LYS A N 1
ATOM 667 C CA . LYS A 1 80 ? 9.780 -14.798 -30.510 1.00 83.56 80 LYS A CA 1
ATOM 668 C C . LYS A 1 80 ? 10.422 -15.934 -29.723 1.00 83.56 80 LYS A C 1
ATOM 670 O O . LYS A 1 80 ? 10.235 -17.095 -30.066 1.00 83.56 80 LYS A O 1
ATOM 675 N N . GLU A 1 81 ? 11.206 -15.591 -28.706 1.00 78.94 81 GLU A N 1
ATOM 676 C CA . GLU A 1 81 ? 11.981 -16.553 -27.918 1.00 78.94 81 GLU A CA 1
ATOM 677 C C . GLU A 1 81 ? 11.517 -16.649 -26.458 1.00 78.94 81 GLU A C 1
ATOM 679 O O . GLU A 1 81 ? 12.170 -17.347 -25.682 1.00 78.94 81 GLU A O 1
ATOM 684 N N . ASP A 1 82 ? 10.440 -15.939 -26.085 1.00 82.88 82 ASP A N 1
ATOM 685 C CA . ASP A 1 82 ? 9.968 -15.775 -24.696 1.00 82.88 82 ASP A CA 1
ATOM 686 C C . ASP A 1 82 ? 11.148 -15.491 -23.746 1.00 82.88 82 ASP A C 1
ATOM 688 O O . ASP A 1 82 ? 11.471 -16.230 -22.805 1.00 82.88 82 ASP A O 1
ATOM 692 N N . SER A 1 83 ? 11.903 -14.447 -24.097 1.00 84.62 83 SER A N 1
ATOM 693 C CA . SER A 1 83 ? 13.174 -14.132 -23.449 1.00 84.62 83 SER A CA 1
ATOM 694 C C . SER A 1 83 ? 13.271 -12.659 -23.090 1.00 84.62 83 SER A C 1
ATOM 696 O O . SER A 1 83 ? 12.841 -11.787 -23.846 1.00 84.62 83 SER A O 1
ATOM 698 N N . TYR A 1 84 ? 13.861 -12.380 -21.930 1.00 86.69 84 TYR A N 1
ATOM 699 C CA . TYR A 1 84 ? 14.174 -11.020 -21.513 1.00 86.69 84 TYR A CA 1
ATOM 700 C C . TYR A 1 84 ? 15.665 -10.746 -21.666 1.00 86.69 84 TYR A C 1
ATOM 702 O O . TYR A 1 84 ? 16.498 -11.535 -21.226 1.00 86.69 84 TYR A O 1
ATOM 710 N N . ILE A 1 85 ? 15.996 -9.590 -22.223 1.00 86.88 85 ILE A N 1
ATOM 711 C CA . ILE A 1 85 ? 17.359 -9.105 -22.397 1.00 86.88 85 ILE A CA 1
ATOM 712 C C . ILE A 1 85 ? 17.587 -7.980 -21.386 1.00 86.88 85 ILE A C 1
ATOM 714 O O . ILE A 1 85 ? 16.927 -6.937 -21.423 1.00 86.88 85 ILE A O 1
ATOM 718 N N . HIS A 1 86 ? 18.514 -8.213 -20.462 1.00 85.25 86 HIS A N 1
ATOM 719 C CA . HIS A 1 86 ? 18.961 -7.226 -19.489 1.00 85.25 86 HIS A CA 1
ATOM 720 C C . HIS A 1 86 ? 19.883 -6.189 -20.172 1.00 85.25 86 HIS A C 1
ATOM 722 O O . HIS A 1 86 ? 20.618 -6.546 -21.097 1.00 85.25 86 HIS A O 1
ATOM 728 N N . PRO A 1 87 ? 19.903 -4.915 -19.723 1.00 82.81 87 PRO A N 1
ATOM 729 C CA . PRO A 1 87 ? 20.733 -3.849 -20.312 1.00 82.81 87 PRO A CA 1
ATOM 730 C C . PRO A 1 87 ? 22.245 -4.112 -20.429 1.00 82.81 87 PRO A C 1
ATOM 732 O O . PRO A 1 87 ? 22.937 -3.400 -21.146 1.00 82.81 87 PRO A O 1
ATOM 735 N N . ASP A 1 88 ? 22.772 -5.097 -19.711 1.00 82.12 88 ASP A N 1
ATOM 736 C CA . ASP A 1 88 ? 24.185 -5.504 -19.711 1.00 82.12 88 ASP A CA 1
ATOM 737 C C . ASP A 1 88 ? 24.470 -6.685 -20.667 1.00 82.12 88 ASP A C 1
ATOM 739 O O . ASP A 1 88 ? 25.581 -7.217 -20.684 1.00 82.12 88 ASP A O 1
ATOM 743 N N . GLY A 1 89 ? 23.471 -7.097 -21.458 1.00 80.56 89 GLY A N 1
ATOM 744 C CA . GLY A 1 89 ? 23.567 -8.151 -22.469 1.00 80.56 89 GLY A CA 1
ATOM 745 C C . GLY A 1 89 ? 23.273 -9.568 -21.974 1.00 80.56 89 GLY A C 1
ATOM 746 O O . GLY A 1 89 ? 23.432 -10.521 -22.739 1.00 80.56 89 GLY A O 1
ATOM 747 N N . TRP A 1 90 ? 22.832 -9.752 -20.727 1.00 84.06 90 TRP A N 1
ATOM 748 C CA . TRP A 1 90 ? 22.377 -11.066 -20.269 1.00 84.06 90 TRP A CA 1
ATOM 749 C C . TRP A 1 90 ? 20.965 -11.371 -20.775 1.00 84.06 90 TRP A C 1
ATOM 751 O O . TRP A 1 90 ? 20.034 -10.592 -20.573 1.00 84.06 90 TRP A O 1
ATOM 761 N N . CYS A 1 91 ? 20.799 -12.533 -21.400 1.00 83.06 91 CYS A N 1
ATOM 762 C CA . CYS A 1 91 ? 19.520 -13.063 -21.844 1.00 83.06 91 CYS A CA 1
ATOM 763 C C . CYS A 1 91 ? 18.995 -14.094 -20.838 1.00 83.06 91 CYS A C 1
ATOM 765 O O . CYS A 1 91 ? 19.676 -15.057 -20.471 1.00 83.06 91 CYS A O 1
ATOM 767 N N . TYR A 1 92 ? 17.761 -13.878 -20.402 1.00 81.62 92 TYR A N 1
ATOM 768 C CA . TYR A 1 92 ? 17.018 -14.721 -19.485 1.00 81.62 92 TYR A CA 1
ATOM 769 C C . TYR A 1 92 ? 15.936 -15.430 -20.288 1.00 81.62 92 TYR A C 1
ATOM 771 O O . TYR A 1 92 ? 14.900 -14.838 -20.598 1.00 81.62 92 TYR A O 1
ATOM 779 N N . ARG A 1 93 ? 16.170 -16.703 -20.615 1.00 81.06 93 ARG A N 1
ATOM 780 C CA . ARG A 1 93 ? 15.183 -17.532 -21.310 1.00 81.06 93 ARG A CA 1
ATOM 781 C C . ARG A 1 93 ? 14.444 -18.407 -20.311 1.00 81.06 93 ARG A C 1
ATOM 783 O O . ARG A 1 93 ? 15.042 -19.234 -19.605 1.00 81.06 93 ARG A O 1
ATOM 790 N N . PHE A 1 94 ? 13.133 -18.227 -20.246 1.00 78.88 94 PHE A N 1
ATOM 791 C CA . PHE A 1 94 ? 12.278 -19.075 -19.434 1.00 78.88 94 PHE A CA 1
ATOM 792 C C . PHE A 1 94 ? 11.998 -20.388 -20.177 1.00 78.88 94 PHE A C 1
ATOM 794 O O . PHE A 1 94 ? 11.754 -20.385 -21.374 1.00 78.88 94 PHE A O 1
ATOM 801 N N . HIS A 1 95 ? 12.113 -21.528 -19.485 1.00 69.88 95 HIS A N 1
ATOM 802 C CA . HIS A 1 95 ? 11.933 -22.841 -20.123 1.00 69.88 95 HIS A CA 1
ATOM 803 C C . HIS A 1 95 ? 10.587 -23.447 -19.753 1.00 69.88 95 HIS A C 1
ATOM 805 O O . HIS A 1 95 ? 9.808 -23.821 -20.618 1.00 69.88 95 HIS A O 1
ATOM 811 N N . HIS A 1 96 ? 10.333 -23.597 -18.456 1.00 74.12 96 HIS A N 1
ATOM 812 C CA . HIS A 1 96 ? 9.061 -24.080 -17.933 1.00 74.12 96 HIS A CA 1
ATOM 813 C C . HIS A 1 96 ? 9.032 -23.943 -16.408 1.00 74.12 96 HIS A C 1
ATOM 815 O O . HIS A 1 96 ? 10.054 -23.804 -15.724 1.00 74.12 96 HIS A O 1
ATOM 821 N N . ILE A 1 97 ? 7.823 -24.011 -15.859 1.00 76.56 97 ILE A N 1
ATOM 822 C CA . ILE A 1 97 ? 7.595 -24.183 -14.430 1.00 76.56 97 ILE A CA 1
ATOM 823 C C . ILE A 1 97 ? 7.365 -2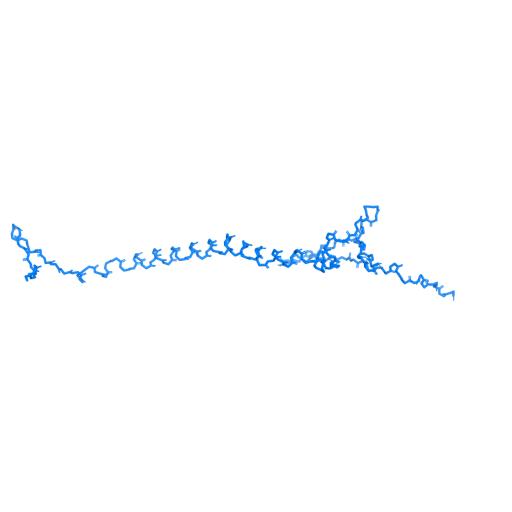5.668 -14.181 1.00 76.56 97 ILE A C 1
ATOM 825 O O . ILE A 1 97 ? 6.517 -26.277 -14.830 1.00 76.56 97 ILE A O 1
ATOM 829 N N . LYS A 1 98 ? 8.061 -26.236 -13.193 1.00 78.00 98 LYS A N 1
ATOM 830 C CA . LYS A 1 98 ? 7.685 -27.547 -12.658 1.00 78.00 98 LYS A CA 1
ATOM 831 C C . LYS A 1 98 ? 6.825 -27.365 -11.420 1.00 78.00 98 LYS A C 1
ATOM 833 O O . LYS A 1 98 ? 7.182 -26.623 -10.499 1.00 78.00 98 LYS A O 1
ATOM 838 N N . TYR A 1 99 ? 5.716 -28.087 -11.410 1.00 74.06 99 TYR A N 1
ATOM 839 C CA . TYR A 1 99 ? 4.832 -28.216 -10.267 1.00 74.06 99 TYR A CA 1
ATOM 840 C C . TYR A 1 99 ? 5.128 -29.550 -9.595 1.00 74.06 99 TYR A C 1
ATOM 842 O O . TYR A 1 99 ? 5.079 -30.596 -10.238 1.00 74.06 99 TYR A O 1
ATOM 850 N N . GLN A 1 100 ? 5.475 -29.511 -8.313 1.00 69.31 100 GLN A N 1
ATOM 851 C CA . GLN A 1 100 ? 5.606 -30.714 -7.503 1.00 69.31 100 GLN A CA 1
ATOM 852 C C . GLN A 1 100 ? 4.505 -30.705 -6.453 1.00 69.31 100 GLN A C 1
ATOM 854 O O . GLN A 1 100 ? 4.500 -29.853 -5.561 1.00 69.31 100 GLN A O 1
ATOM 859 N N . HIS A 1 101 ? 3.580 -31.654 -6.579 1.00 65.00 101 HIS A N 1
ATOM 860 C CA . HIS A 1 101 ? 2.530 -31.854 -5.595 1.00 65.00 101 HIS A CA 1
ATOM 861 C C . HIS A 1 101 ? 3.096 -32.641 -4.412 1.00 65.00 101 HIS A C 1
ATOM 863 O O . HIS A 1 101 ? 3.643 -33.734 -4.578 1.00 65.00 101 HIS A O 1
ATOM 869 N N . ARG A 1 102 ? 2.981 -32.079 -3.211 1.00 63.50 102 ARG A N 1
ATOM 870 C CA . ARG A 1 102 ? 3.282 -32.763 -1.952 1.00 63.50 102 ARG A CA 1
ATOM 871 C C . ARG A 1 102 ? 2.086 -32.601 -1.031 1.00 63.50 102 ARG A C 1
ATOM 873 O O . ARG A 1 102 ? 1.442 -31.560 -1.055 1.00 63.50 102 ARG A O 1
ATOM 880 N N . GLN A 1 103 ? 1.837 -33.616 -0.205 1.00 66.00 103 GLN A N 1
ATOM 881 C CA . GLN A 1 103 ? 0.631 -33.732 0.628 1.00 66.00 103 GLN A CA 1
ATOM 882 C C . GLN A 1 103 ? 0.354 -32.518 1.532 1.00 66.00 103 GLN A C 1
ATOM 884 O O . GLN A 1 103 ? -0.776 -32.321 1.956 1.00 66.00 103 GLN A O 1
ATOM 889 N N . THR A 1 104 ? 1.364 -31.695 1.815 1.00 62.81 104 THR A N 1
ATOM 890 C CA . THR A 1 104 ? 1.258 -30.555 2.732 1.00 62.81 104 THR A CA 1
ATOM 891 C C . THR A 1 104 ? 1.704 -29.217 2.137 1.00 62.81 104 THR A C 1
ATOM 893 O O . THR A 1 104 ? 1.466 -28.182 2.751 1.00 62.81 104 THR A O 1
ATOM 896 N N . PHE A 1 105 ? 2.339 -29.191 0.956 1.00 51.28 105 PHE A N 1
ATOM 897 C CA . PHE A 1 105 ? 2.800 -27.943 0.337 1.00 51.28 105 PHE A CA 1
ATOM 898 C C . PHE A 1 105 ? 3.086 -28.108 -1.159 1.00 51.28 105 PHE A C 1
ATOM 900 O O . PHE A 1 105 ? 3.879 -28.961 -1.566 1.00 51.28 105 PHE A O 1
ATOM 907 N N . ASN A 1 106 ? 2.499 -27.233 -1.975 1.00 67.62 106 ASN A N 1
ATOM 908 C CA . ASN A 1 106 ? 2.771 -27.169 -3.407 1.00 67.62 106 ASN A CA 1
ATOM 909 C C . ASN A 1 106 ? 4.040 -26.352 -3.667 1.00 67.62 106 ASN A C 1
ATOM 911 O O . ASN A 1 106 ? 4.058 -25.135 -3.485 1.00 67.62 106 ASN A O 1
ATOM 915 N N . ARG A 1 107 ? 5.109 -27.014 -4.129 1.00 68.94 107 ARG A N 1
ATOM 916 C CA . ARG A 1 107 ? 6.358 -26.335 -4.497 1.00 68.94 107 ARG A CA 1
ATOM 917 C C . ARG A 1 107 ? 6.350 -26.021 -5.993 1.00 68.94 107 ARG A C 1
ATOM 919 O O . ARG A 1 107 ? 6.357 -26.926 -6.828 1.00 68.94 107 ARG A O 1
ATOM 926 N N . LYS A 1 108 ? 6.360 -24.727 -6.323 1.00 76.88 108 LYS A N 1
ATOM 927 C CA . LYS A 1 108 ? 6.535 -24.215 -7.690 1.00 76.88 108 LYS A CA 1
ATOM 928 C C . LYS A 1 108 ? 8.005 -23.860 -7.900 1.00 76.88 108 LYS A C 1
ATOM 930 O O . LYS A 1 108 ? 8.510 -22.948 -7.252 1.00 76.88 108 LYS A O 1
ATOM 935 N N . SER A 1 109 ? 8.681 -24.559 -8.809 1.00 74.81 109 SER A N 1
ATOM 936 C CA . SER A 1 109 ? 10.082 -24.286 -9.155 1.00 74.81 109 SER A CA 1
ATOM 937 C C . SER A 1 109 ? 10.159 -23.717 -10.570 1.00 74.81 109 SER A C 1
ATOM 939 O O . SER A 1 109 ? 9.654 -24.326 -11.517 1.00 74.81 109 SER A O 1
ATOM 941 N N . ARG A 1 110 ? 10.769 -22.535 -10.714 1.00 72.31 110 ARG A N 1
ATOM 942 C CA . ARG A 1 110 ? 10.988 -21.872 -12.005 1.00 72.31 110 ARG A CA 1
ATOM 943 C C . ARG A 1 110 ? 12.378 -22.240 -12.524 1.00 72.31 110 ARG A C 1
ATOM 945 O O . ARG A 1 110 ? 13.353 -22.012 -11.817 1.00 72.31 110 ARG A O 1
ATOM 952 N N . PHE A 1 111 ? 12.460 -22.783 -13.736 1.00 69.19 111 PHE A N 1
ATOM 953 C CA . PHE A 1 111 ? 13.728 -23.116 -14.388 1.00 69.19 111 PHE A CA 1
ATOM 954 C C . PHE A 1 111 ? 14.023 -22.085 -15.483 1.00 69.19 111 PHE A C 1
ATOM 956 O O . PHE A 1 111 ? 13.224 -21.892 -16.403 1.00 69.19 111 PHE A O 1
ATOM 963 N N . THR A 1 112 ? 15.152 -21.394 -15.350 1.00 67.44 112 THR A N 1
ATOM 964 C CA . THR A 1 112 ? 15.601 -20.319 -16.246 1.00 67.44 112 THR A CA 1
ATOM 965 C C . THR A 1 112 ? 17.057 -20.550 -16.615 1.00 67.44 112 THR A C 1
ATOM 967 O O . THR A 1 112 ? 17.865 -20.814 -15.724 1.00 67.44 112 THR A O 1
ATOM 970 N N . THR A 1 113 ? 17.395 -20.402 -17.893 1.00 72.06 113 THR A N 1
ATOM 971 C CA . THR A 1 113 ? 18.790 -20.445 -18.354 1.00 72.06 113 THR A CA 1
ATOM 972 C C . THR A 1 113 ? 19.288 -19.020 -18.535 1.00 72.06 113 THR A C 1
ATOM 974 O O . THR A 1 113 ? 18.577 -18.179 -19.090 1.00 72.06 113 THR A O 1
ATOM 977 N N . LEU A 1 114 ? 20.498 -18.759 -18.045 1.00 71.69 114 LEU A N 1
ATOM 978 C CA . LEU A 1 114 ? 21.193 -17.485 -18.188 1.00 71.69 114 LEU A CA 1
ATOM 979 C C . LEU A 1 114 ? 22.231 -17.633 -19.296 1.00 71.69 114 LEU A C 1
ATOM 981 O O . LEU A 1 114 ? 23.166 -18.418 -19.155 1.00 71.69 114 LEU A O 1
ATOM 985 N N . MET A 1 115 ? 22.057 -16.900 -20.391 1.00 67.19 115 MET A N 1
ATOM 986 C CA . MET A 1 115 ? 23.022 -16.853 -21.491 1.00 67.19 115 MET A CA 1
ATOM 987 C C . MET A 1 115 ? 23.572 -15.431 -21.598 1.00 67.19 115 MET A C 1
ATOM 989 O O . MET A 1 115 ? 22.806 -14.472 -21.634 1.00 67.19 115 MET A O 1
ATOM 993 N N . ASN A 1 116 ? 24.895 -15.272 -21.624 1.00 70.25 116 ASN A N 1
ATOM 994 C CA . ASN A 1 116 ? 25.532 -13.968 -21.795 1.00 70.25 116 ASN A CA 1
ATOM 995 C C . ASN A 1 116 ? 25.803 -13.726 -23.287 1.00 70.25 116 ASN A C 1
ATOM 997 O O . ASN A 1 116 ? 26.648 -14.408 -23.862 1.00 70.25 116 ASN A O 1
ATOM 1001 N N . LEU A 1 117 ? 25.112 -12.764 -23.907 1.00 62.56 117 LEU A N 1
ATOM 1002 C CA . LEU A 1 117 ? 25.275 -12.456 -25.336 1.00 62.56 117 LEU A CA 1
ATOM 1003 C C . LEU A 1 117 ? 26.604 -11.742 -25.653 1.00 62.56 117 LEU A C 1
ATOM 1005 O O . LEU A 1 117 ? 26.991 -11.670 -26.815 1.00 62.56 117 LEU A O 1
ATOM 1009 N N . ASN A 1 118 ? 27.316 -11.245 -24.635 1.00 61.47 118 ASN A N 1
ATOM 1010 C CA . ASN A 1 118 ? 28.611 -10.570 -24.764 1.00 61.47 118 ASN A CA 1
ATOM 1011 C C . ASN A 1 118 ? 29.813 -11.511 -24.557 1.00 61.47 118 ASN A C 1
ATOM 1013 O O . ASN A 1 118 ? 30.959 -11.061 -24.604 1.00 61.47 118 ASN A O 1
ATOM 1017 N N . GLN A 1 119 ? 29.590 -12.806 -24.308 1.00 54.09 119 GLN A N 1
ATOM 1018 C CA . GLN A 1 119 ? 30.666 -13.797 -24.271 1.00 54.09 119 GLN A CA 1
ATOM 1019 C C . GLN A 1 119 ? 30.819 -14.440 -25.655 1.00 54.09 119 GLN A C 1
ATOM 1021 O O . GLN A 1 119 ? 29.813 -14.844 -26.240 1.00 54.09 119 GLN A O 1
ATOM 1026 N N . PRO A 1 120 ? 32.047 -14.560 -26.201 1.00 45.78 120 PRO A N 1
ATOM 1027 C CA . PRO A 1 120 ? 32.241 -15.281 -27.449 1.00 45.78 120 PRO A CA 1
ATOM 1028 C C . PRO A 1 120 ? 31.730 -16.708 -27.261 1.00 45.78 120 PRO A C 1
ATOM 1030 O O . PRO A 1 120 ? 32.034 -17.336 -26.242 1.00 45.78 120 PRO A O 1
ATOM 1033 N N . LEU A 1 121 ? 30.968 -17.210 -28.241 1.00 49.62 121 LEU A N 1
ATOM 1034 C CA . LEU A 1 121 ? 30.653 -18.631 -28.362 1.00 49.62 121 LEU A CA 1
ATOM 1035 C C . LEU A 1 121 ? 31.972 -19.379 -28.160 1.00 49.62 121 LEU A C 1
ATOM 1037 O O . LEU A 1 121 ? 32.879 -19.261 -28.992 1.00 49.62 121 LEU A O 1
ATOM 1041 N N . LYS A 1 122 ? 32.125 -20.075 -27.026 1.00 44.69 122 LYS A N 1
ATOM 1042 C CA . LYS A 1 122 ? 33.224 -21.022 -26.879 1.00 44.69 122 LYS A CA 1
ATOM 1043 C C . LYS A 1 122 ? 33.003 -22.006 -28.013 1.00 44.69 122 LYS A C 1
ATOM 1045 O O . LYS A 1 122 ? 32.020 -22.733 -28.011 1.00 44.69 122 LYS A O 1
ATOM 1050 N N . ARG A 1 123 ? 33.856 -21.920 -29.035 1.00 37.22 123 ARG A N 1
ATOM 1051 C CA . ARG A 1 123 ? 33.978 -22.966 -30.038 1.00 37.22 123 ARG A CA 1
ATOM 1052 C C . ARG A 1 123 ? 34.298 -24.202 -29.222 1.00 37.22 123 ARG A C 1
ATOM 1054 O O . ARG A 1 123 ? 35.362 -24.241 -28.604 1.00 37.22 123 ARG A O 1
ATOM 1061 N N . ASP A 1 124 ? 33.336 -25.105 -29.117 1.00 36.75 124 ASP A N 1
ATOM 1062 C CA . ASP A 1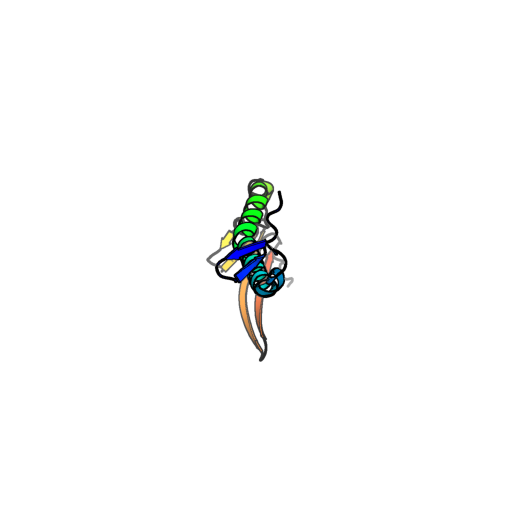 124 ? 33.568 -26.391 -28.490 1.00 36.75 124 ASP A CA 1
ATOM 1063 C C . ASP A 1 124 ? 34.774 -27.002 -29.203 1.00 36.75 124 ASP A C 1
ATOM 1065 O O . ASP A 1 124 ? 34.819 -27.085 -30.434 1.00 36.75 124 ASP A O 1
ATOM 1069 N N . CYS A 1 125 ? 35.822 -27.263 -28.424 1.00 32.72 125 CYS A N 1
ATOM 1070 C CA . CYS A 1 125 ? 37.026 -27.900 -28.918 1.00 32.72 125 CYS A CA 1
ATOM 1071 C C . CYS A 1 125 ? 36.635 -29.265 -29.495 1.00 32.72 125 CYS A C 1
ATOM 1073 O O . CYS A 1 125 ? 35.915 -30.019 -28.839 1.00 32.72 125 CYS A O 1
ATOM 1075 N N . ILE A 1 126 ? 37.095 -29.515 -30.724 1.00 44.09 126 ILE A N 1
ATOM 1076 C CA . ILE A 1 126 ? 37.032 -30.802 -31.432 1.00 44.09 126 ILE A CA 1
ATOM 1077 C C . ILE A 1 126 ? 37.709 -31.888 -30.595 1.00 44.09 126 ILE A C 1
ATOM 1079 O O . ILE A 1 126 ? 38.768 -31.575 -29.998 1.00 44.09 126 ILE A O 1
#

pLDDT: mean 78.78, std 14.53, range [32.72, 96.5]

Secondary structure (DSSP, 8-state):
----EEEETTEEEE--TTSSTTTTHHHHHHHHHHHHHHHHHHIIIIIHHHHHHHHHHHHHHSHHHHT-TTSGGGSEEETTTTEEE-TTSEEEEEEEEEEE--TT--EEEEEEEEEETTS-------

Organism: Streptococcus pneumoniae (NCBI:txid1313)